Protein AF-A0A9K3HMR2-F1 (afdb_monomer)

Mean predicted aligned error: 15.71 Å

Solvent-accessible surface area (backbone atoms only — not comparable to full-atom values): 9080 Å² total; per-residue (Å²): 140,82,86,81,81,81,81,76,81,82,64,77,78,78,78,59,77,84,71,78,74,78,81,83,78,79,76,88,56,48,79,45,74,39,74,66,21,55,54,49,50,51,51,47,17,54,78,66,73,42,50,79,69,29,44,55,58,51,49,48,64,32,41,48,59,38,65,57,47,60,70,58,38,70,80,50,96,49,52,62,43,28,35,39,34,39,49,65,21,56,39,58,88,92,43,84,31,81,24,39,45,76,32,58,36,94,62,42,58,59,56,49,51,54,53,47,55,65,56,51,68,76,64,64,87,75,78,77,83,92,85,79,82,91,73,88,75,81,78,86,78,88,130

Organism: Helianthus annuus (NCBI:txid4232)

Secondary structure (DSSP, 8-state):
-----------GGGSS--PPPP-------EEEE-HHHHHHHHHHHHHTT-HHHHHHHHHHHHHHHHHHHHHHHTTSS--EEEEEE-HHHH--SSS----PEEEESTTHHHHHHHHHHHHHTTSTT-------------PPPP-

pLDDT: mean 71.11, std 18.07, range [34.94, 91.44]

Sequence (143 aa):
MSTQHNLTRFNPFKKYPFKPFPNTRFTQVKLHFTGKALRLIAQKAMVKNTGARGLRAILETLLTAAMYEIPDVKTGNDRVEAVVIDEESVGSVDKPGCGGKILCGDGALDDYLAKTKCKEQEEAEGQLLEEGEEDVSSKAMSM

Foldseek 3Di:
DDDDDDPDPPDVVVVDDPDPDPDPDDDQAAEEEDPLQVVQLQVLCVVVVNHPNSSVVLLCVQCVVVVVVQVVCVVDPWHFHYWYGDCQSCDHNVDHHPGIDTQTDDCSVVVVVVVVVVVVVVVPVPDDDDDDDPDPPDDDDDD

Radius of gyration: 28.5 Å; Cα contacts (8 Å, |Δi|>4): 128; chains: 1; bounding box: 84×54×89 Å

Nearest PDB structures (foldseek):
  6vfs-assembly1_D  TM=8.859E-01  e=1.487E-04  Neisseria meningitidis
  6vfs-assembly1_A  TM=8.710E-01  e=1.814E-04  Neisseria meningitidis
  6vfx-assembly1_B  TM=8.847E-01  e=2.072E-04  Neisseria meningitidis
 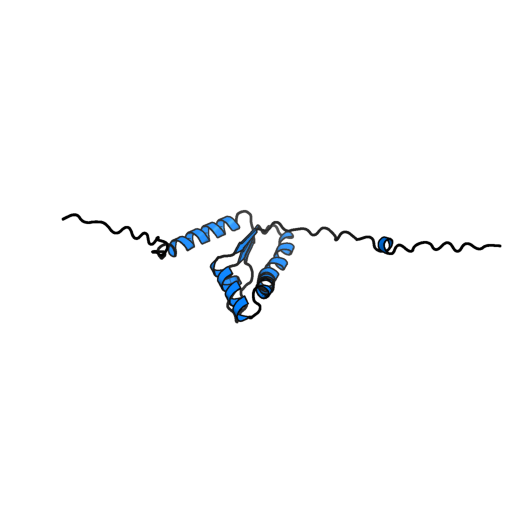 6pp7-assembly1_B  TM=8.386E-01  e=8.183E-05  Escherichia coli
  6vfs-assembly1_C  TM=8.742E-01  e=3.085E-04  Neisseria meningitidis

Structure (mmCIF, N/CA/C/O backbone):
data_AF-A0A9K3HMR2-F1
#
_entry.id   AF-A0A9K3HMR2-F1
#
loop_
_atom_site.group_PDB
_atom_site.id
_atom_site.type_symbol
_atom_site.label_atom_id
_atom_site.label_alt_id
_atom_site.label_comp_id
_atom_site.label_asym_id
_atom_site.label_entity_id
_atom_site.label_seq_id
_atom_site.pdbx_PDB_ins_code
_atom_site.Cartn_x
_atom_site.Cartn_y
_atom_site.Cartn_z
_atom_site.occupancy
_atom_site.B_iso_or_equiv
_atom_site.auth_seq_id
_atom_site.auth_comp_id
_atom_site.auth_asym_id
_atom_site.auth_atom_id
_atom_site.pdbx_PDB_model_num
ATOM 1 N N . MET A 1 1 ? 59.366 -25.064 45.502 1.00 47.34 1 MET A N 1
ATOM 2 C CA . MET A 1 1 ? 58.669 -23.797 45.186 1.00 47.34 1 MET A CA 1
ATOM 3 C C . MET A 1 1 ? 58.123 -23.926 43.774 1.00 47.34 1 MET A C 1
ATOM 5 O O . MET A 1 1 ? 58.897 -23.844 42.835 1.00 47.34 1 MET A O 1
ATOM 9 N N . SER A 1 2 ? 56.844 -24.273 43.621 1.00 39.94 2 SER A N 1
ATOM 10 C CA . SER A 1 2 ? 56.219 -24.467 42.307 1.00 39.94 2 SER A CA 1
ATOM 11 C C . SER A 1 2 ? 54.963 -23.604 42.258 1.00 39.94 2 SER A C 1
ATOM 13 O O . SER A 1 2 ? 53.997 -23.861 42.973 1.00 39.94 2 SER A O 1
ATOM 15 N N . THR A 1 3 ? 55.037 -22.512 41.506 1.00 50.03 3 THR A N 1
ATOM 16 C CA . THR A 1 3 ? 53.969 -21.521 41.378 1.00 50.03 3 THR A CA 1
ATOM 17 C C . THR A 1 3 ? 53.047 -21.975 40.252 1.00 50.03 3 TH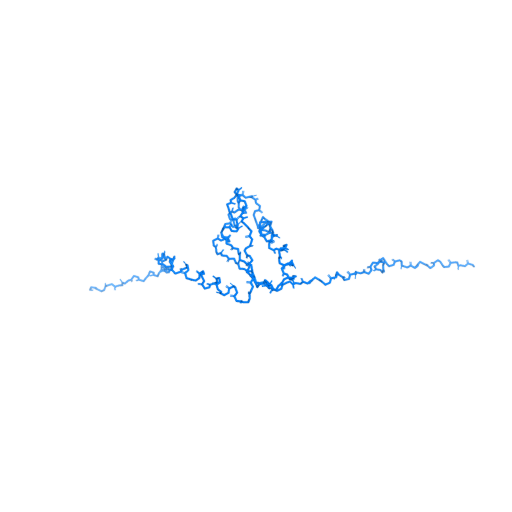R A C 1
ATOM 19 O O . THR A 1 3 ? 53.379 -21.838 39.077 1.00 50.03 3 THR A O 1
ATOM 22 N N . GLN A 1 4 ? 51.900 -22.565 40.591 1.00 50.47 4 GLN A N 1
ATOM 23 C CA . GLN A 1 4 ? 50.866 -22.854 39.599 1.00 50.47 4 GLN A CA 1
ATOM 24 C C . GLN A 1 4 ? 50.149 -21.551 39.226 1.00 50.47 4 GLN A C 1
ATOM 26 O O . GLN A 1 4 ? 49.396 -20.988 40.019 1.00 50.47 4 GLN A O 1
ATOM 31 N N . HIS A 1 5 ? 50.390 -21.064 38.009 1.00 54.12 5 HIS A N 1
ATOM 32 C CA . HIS A 1 5 ? 49.613 -19.983 37.412 1.00 54.12 5 HIS A CA 1
ATOM 33 C C . HIS A 1 5 ? 48.237 -20.518 36.998 1.00 54.12 5 HIS A C 1
ATOM 35 O O . HIS A 1 5 ? 48.099 -21.273 36.038 1.00 54.12 5 HIS A O 1
ATOM 41 N N . ASN A 1 6 ? 47.212 -20.126 37.750 1.00 51.34 6 ASN A N 1
ATOM 42 C CA . ASN A 1 6 ? 45.818 -20.449 37.483 1.00 51.34 6 ASN A CA 1
ATOM 43 C C . ASN A 1 6 ? 45.296 -19.551 36.342 1.00 51.34 6 ASN A C 1
ATOM 45 O O . ASN A 1 6 ? 44.911 -18.403 36.571 1.00 51.34 6 ASN A O 1
ATOM 49 N N . LEU A 1 7 ? 45.328 -20.048 35.098 1.00 56.47 7 LEU A N 1
ATOM 50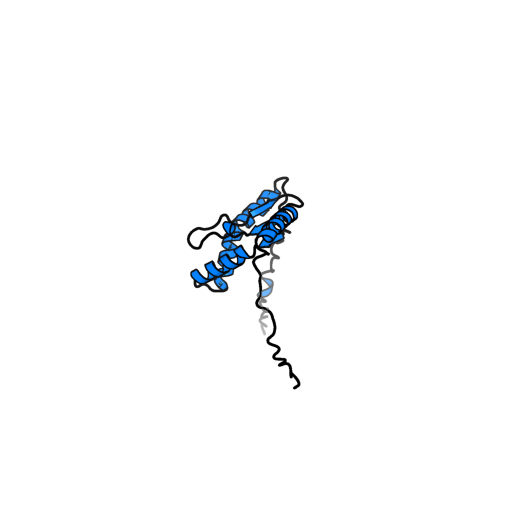 C CA . LEU A 1 7 ? 44.664 -19.396 33.966 1.00 56.47 7 LEU A CA 1
ATOM 51 C C . LEU A 1 7 ? 43.148 -19.559 34.111 1.00 56.47 7 LEU A C 1
ATOM 53 O O . LEU A 1 7 ? 42.550 -20.538 33.663 1.00 56.47 7 LEU A O 1
ATOM 57 N N . THR A 1 8 ? 42.507 -18.567 34.720 1.00 62.56 8 THR A N 1
ATOM 58 C CA . THR A 1 8 ? 41.054 -18.430 34.670 1.00 62.56 8 THR A CA 1
ATOM 59 C C . THR A 1 8 ? 40.636 -18.145 33.225 1.00 62.56 8 THR A C 1
ATOM 61 O O . THR A 1 8 ? 40.966 -17.110 32.647 1.00 62.56 8 THR A O 1
ATOM 64 N N . ARG A 1 9 ? 39.919 -19.096 32.609 1.00 59.91 9 ARG A N 1
ATOM 65 C CA . ARG A 1 9 ? 39.262 -18.926 31.303 1.00 59.91 9 ARG A CA 1
ATOM 66 C C . ARG A 1 9 ? 38.362 -17.688 31.352 1.00 59.91 9 ARG A C 1
ATOM 68 O O . ARG A 1 9 ? 37.279 -17.721 31.934 1.00 59.91 9 ARG A O 1
ATOM 75 N N . PHE A 1 10 ? 38.798 -16.608 30.714 1.00 63.81 10 PHE A N 1
ATOM 76 C CA . PHE A 1 10 ? 37.971 -15.438 30.451 1.00 63.81 10 PHE A CA 1
ATOM 77 C C . PHE A 1 10 ? 36.836 -15.859 29.507 1.00 63.81 10 PHE A C 1
ATOM 79 O O . PHE A 1 10 ? 37.084 -16.176 28.347 1.00 63.81 10 PHE A O 1
ATOM 86 N N . ASN A 1 11 ? 35.602 -15.938 30.014 1.00 59.19 11 ASN A N 1
ATOM 87 C CA . ASN A 1 11 ? 34.427 -16.285 29.215 1.00 59.19 11 ASN A CA 1
ATOM 88 C C . ASN A 1 11 ? 33.746 -14.988 28.726 1.00 59.19 11 ASN A C 1
ATOM 90 O O . ASN A 1 11 ? 33.019 -14.360 29.505 1.00 59.19 11 ASN A O 1
ATOM 94 N N . PRO A 1 12 ? 33.971 -14.547 27.471 1.00 59.03 12 PRO A N 1
ATOM 95 C CA . PRO A 1 12 ? 33.529 -13.235 26.989 1.00 59.03 12 PRO A CA 1
ATOM 96 C C . PRO A 1 12 ? 31.999 -13.103 26.888 1.00 59.03 12 PRO A C 1
ATOM 98 O O . PRO A 1 12 ? 31.483 -11.988 26.853 1.00 59.03 12 PRO A O 1
ATOM 101 N N . PHE A 1 13 ? 31.258 -14.215 26.924 1.00 56.34 13 PHE A N 1
ATOM 102 C CA . PHE A 1 13 ? 29.794 -14.230 26.822 1.00 56.34 13 PHE A CA 1
ATOM 103 C C . PHE A 1 13 ? 29.057 -13.735 28.074 1.00 56.34 13 PHE A C 1
ATOM 105 O O . PHE A 1 13 ? 27.878 -13.410 27.996 1.00 56.34 13 PHE A O 1
ATOM 112 N N . LYS A 1 14 ? 29.729 -13.622 29.229 1.00 58.62 14 LYS A N 1
ATOM 113 C CA . LYS A 1 14 ? 29.116 -13.081 30.458 1.00 58.62 14 LYS A CA 1
ATOM 114 C C . LYS A 1 14 ? 29.135 -11.548 30.534 1.00 58.62 14 LYS A C 1
ATOM 116 O O . LYS A 1 14 ? 28.503 -10.988 31.424 1.00 58.62 14 LYS A O 1
ATOM 121 N N . LYS A 1 15 ? 29.867 -10.870 29.637 1.00 56.72 15 LYS A N 1
ATOM 122 C CA . LYS A 1 15 ? 30.098 -9.415 29.708 1.00 56.72 15 LYS A CA 1
ATOM 123 C C . LYS A 1 15 ? 28.966 -8.578 29.097 1.00 56.72 15 LYS A C 1
ATOM 125 O O . LYS A 1 15 ? 28.853 -7.400 29.420 1.00 56.72 15 LYS A O 1
ATOM 130 N N . TYR A 1 16 ? 28.105 -9.178 28.274 1.00 59.91 16 TYR A N 1
ATOM 131 C CA . TYR A 1 16 ? 26.995 -8.485 27.617 1.00 59.91 16 TYR A CA 1
ATOM 132 C C . TYR A 1 16 ? 25.698 -9.283 27.792 1.00 59.91 16 TYR A C 1
ATOM 134 O O . TYR A 1 16 ? 25.387 -10.123 26.948 1.00 59.91 16 TYR A O 1
ATOM 142 N N . PRO A 1 17 ? 24.935 -9.073 28.881 1.00 62.22 17 PRO A N 1
ATOM 143 C CA . PRO A 1 17 ? 23.591 -9.625 28.963 1.00 62.22 17 PRO A CA 1
ATOM 144 C C . PRO A 1 17 ? 22.780 -9.084 27.780 1.00 62.22 17 PRO A C 1
ATOM 146 O O . PRO A 1 17 ? 22.715 -7.870 27.576 1.00 62.22 17 PRO A O 1
ATOM 149 N N . PHE A 1 18 ? 22.195 -9.985 26.988 1.00 64.12 18 PHE A N 1
ATOM 150 C CA . PHE A 1 18 ? 21.256 -9.638 25.926 1.00 64.12 18 PHE A CA 1
ATOM 151 C C . PHE A 1 18 ? 20.088 -8.898 26.586 1.00 64.12 18 PHE A C 1
ATOM 153 O O . PHE A 1 18 ? 19.255 -9.513 27.250 1.00 64.12 18 PHE A O 1
ATOM 160 N N . LYS A 1 19 ? 20.080 -7.563 26.511 1.00 60.69 19 LYS A N 1
ATOM 161 C CA . LYS A 1 19 ? 18.966 -6.772 27.032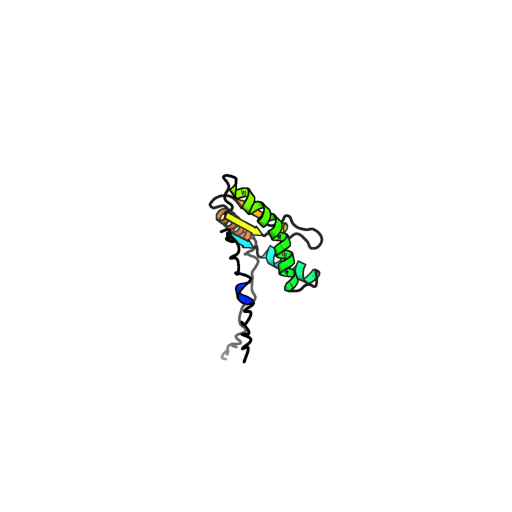 1.00 60.69 19 LYS A CA 1
ATOM 162 C C . LYS A 1 19 ? 17.760 -7.089 26.146 1.00 60.69 19 LYS A C 1
ATOM 164 O O . LYS A 1 19 ? 17.853 -6.835 24.944 1.00 60.69 19 LYS A O 1
ATOM 169 N N . PRO A 1 20 ? 16.660 -7.642 26.685 1.00 62.34 20 PRO A N 1
ATOM 170 C CA . PRO A 1 20 ? 15.444 -7.786 25.903 1.00 62.34 20 PRO A CA 1
ATOM 171 C C . PRO A 1 20 ? 15.034 -6.392 25.421 1.00 62.34 20 PRO A C 1
ATOM 173 O O . PRO A 1 20 ? 14.980 -5.447 26.213 1.00 62.34 20 PRO A O 1
ATOM 176 N N . PHE A 1 21 ? 14.827 -6.245 24.112 1.00 53.59 21 PHE A N 1
ATOM 177 C CA . PHE A 1 21 ? 14.333 -4.996 23.544 1.00 53.59 21 PHE A CA 1
ATOM 178 C C . PHE A 1 21 ? 13.004 -4.638 24.229 1.00 53.59 21 PHE A C 1
ATOM 180 O O . PHE A 1 21 ? 12.161 -5.526 24.393 1.00 53.59 21 PHE A O 1
ATOM 187 N N . PRO A 1 22 ? 12.807 -3.380 24.667 1.00 54.38 22 PRO A N 1
ATOM 188 C CA . PRO A 1 22 ? 11.565 -2.977 25.311 1.00 54.38 22 PRO A CA 1
ATOM 189 C C . PRO A 1 22 ? 10.387 -3.255 24.370 1.00 54.38 22 PRO A C 1
ATOM 191 O O . PRO A 1 22 ? 10.435 -2.893 23.196 1.00 54.38 22 PRO A O 1
ATOM 194 N N . ASN A 1 23 ? 9.374 -3.940 24.912 1.00 45.25 23 ASN A N 1
ATOM 195 C CA . ASN A 1 23 ? 8.129 -4.393 24.286 1.00 45.25 23 ASN A CA 1
ATOM 196 C C . ASN A 1 23 ? 7.783 -3.677 22.972 1.00 45.25 23 ASN A C 1
ATOM 198 O O . ASN A 1 23 ? 7.211 -2.584 22.976 1.00 45.25 23 ASN A O 1
ATOM 202 N N . THR A 1 24 ? 8.079 -4.325 21.845 1.00 52.38 24 THR A N 1
ATOM 203 C CA . THR A 1 24 ? 7.604 -3.901 20.528 1.00 52.38 24 THR A CA 1
ATOM 204 C C . THR A 1 24 ? 6.086 -4.077 20.520 1.00 52.38 24 THR A C 1
ATOM 206 O O . THR A 1 24 ? 5.570 -5.186 20.395 1.00 52.38 24 THR A O 1
ATOM 209 N N . ARG A 1 25 ? 5.342 -2.994 20.768 1.00 57.88 25 ARG A N 1
ATOM 210 C CA . ARG A 1 25 ? 3.877 -3.026 20.760 1.00 57.88 25 ARG A CA 1
ATOM 211 C C . ARG A 1 25 ? 3.395 -3.093 19.316 1.00 57.88 25 ARG A C 1
ATOM 213 O O . ARG A 1 25 ? 3.401 -2.084 18.620 1.00 57.88 25 ARG A O 1
ATOM 220 N N . PHE A 1 26 ? 2.979 -4.278 18.882 1.00 65.94 26 PHE A N 1
ATOM 221 C CA . PHE A 1 26 ? 2.307 -4.456 17.599 1.00 65.94 26 PHE A CA 1
ATOM 222 C C . PHE A 1 26 ? 0.939 -3.772 17.629 1.00 65.94 26 PHE A C 1
ATOM 224 O O . PHE A 1 26 ? 0.175 -3.912 18.586 1.00 65.94 26 PHE A O 1
ATOM 231 N N . THR A 1 27 ? 0.634 -2.998 16.594 1.00 69.00 27 THR A N 1
ATOM 232 C CA . THR A 1 27 ? -0.674 -2.366 16.431 1.00 69.00 27 THR A CA 1
ATOM 233 C C . THR A 1 27 ? -1.600 -3.321 15.687 1.00 69.00 27 THR A C 1
ATOM 235 O O . THR A 1 27 ? -1.261 -3.780 14.600 1.00 69.00 27 THR A O 1
ATOM 238 N N . GLN A 1 28 ? -2.764 -3.634 16.258 1.00 73.62 28 GLN A N 1
ATOM 239 C CA . GLN A 1 28 ? -3.801 -4.400 15.564 1.00 73.62 28 GLN A CA 1
ATOM 240 C C . GLN A 1 28 ? -4.568 -3.457 14.632 1.00 73.62 28 GLN A C 1
ATOM 242 O O . GLN A 1 28 ? -5.552 -2.856 15.041 1.00 73.62 28 GLN A O 1
ATOM 247 N N . VAL A 1 29 ? -4.067 -3.287 13.410 1.00 83.88 29 VAL A N 1
ATOM 248 C CA . VAL A 1 29 ? -4.706 -2.500 12.344 1.00 83.88 29 VAL A CA 1
ATOM 249 C C . VAL A 1 29 ? -4.804 -3.389 11.109 1.00 83.88 29 VAL A C 1
ATOM 251 O O . VAL A 1 29 ? -3.847 -4.094 10.780 1.00 83.88 29 VAL A O 1
ATOM 254 N N . LYS A 1 30 ? -5.959 -3.395 10.439 1.00 87.38 30 LYS A N 1
ATOM 255 C CA . LYS A 1 30 ? -6.168 -4.159 9.201 1.00 87.38 30 LYS A CA 1
ATOM 256 C C . LYS A 1 30 ? -5.551 -3.396 8.021 1.00 87.38 30 LYS A C 1
ATOM 258 O O . LYS A 1 30 ? -5.671 -2.181 7.952 1.00 87.38 30 LYS A O 1
ATOM 263 N N . LEU A 1 31 ? -4.902 -4.076 7.080 1.00 88.12 31 LEU A N 1
ATOM 264 C CA . LEU A 1 31 ? -4.339 -3.446 5.879 1.00 88.12 31 LEU A CA 1
ATOM 265 C C . LEU A 1 31 ? -4.983 -4.059 4.637 1.00 88.12 31 LEU A C 1
ATOM 267 O O . LEU A 1 31 ? -4.928 -5.274 4.458 1.00 88.12 31 LEU A O 1
ATOM 271 N N . HIS A 1 32 ? -5.582 -3.224 3.793 1.00 90.19 32 HIS A N 1
ATOM 272 C CA . HIS A 1 32 ? -6.264 -3.638 2.572 1.00 90.19 32 HIS A CA 1
ATOM 273 C C . HIS A 1 32 ? -5.618 -2.996 1.342 1.00 90.19 32 HIS A C 1
ATOM 275 O O . HIS A 1 32 ? -5.304 -1.805 1.341 1.00 90.19 32 HIS A O 1
ATOM 281 N N . PHE A 1 33 ? -5.445 -3.781 0.281 1.00 90.12 33 PHE A N 1
ATOM 282 C CA . PHE A 1 33 ? -4.918 -3.312 -0.997 1.00 90.12 33 PHE A CA 1
ATOM 283 C C . PHE A 1 33 ? -5.938 -3.562 -2.096 1.00 90.12 33 PHE A C 1
ATOM 285 O O . PHE A 1 33 ? -6.401 -4.687 -2.276 1.00 90.12 33 PHE A O 1
ATOM 292 N N . THR A 1 34 ? -6.225 -2.531 -2.877 1.00 90.69 34 THR A N 1
ATOM 293 C CA . THR A 1 34 ? -7.048 -2.664 -4.078 1.00 90.69 34 THR A CA 1
ATOM 294 C C . THR A 1 34 ? -6.225 -3.312 -5.201 1.00 90.69 34 THR A C 1
ATOM 296 O O . THR A 1 34 ? -5.037 -3.017 -5.363 1.00 90.69 34 THR A O 1
ATOM 299 N N . GLY A 1 35 ? -6.829 -4.180 -6.023 1.00 89.06 35 GLY A N 1
ATOM 300 C CA . GLY A 1 35 ? -6.115 -4.885 -7.103 1.00 89.06 35 GLY A CA 1
ATOM 301 C C . GLY A 1 35 ? -5.418 -3.945 -8.101 1.00 89.06 35 GLY A C 1
ATOM 302 O O . GLY A 1 35 ? -4.283 -4.197 -8.518 1.00 89.06 35 GLY A O 1
ATOM 303 N N . LYS A 1 36 ? -6.050 -2.803 -8.411 1.00 89.81 36 LYS A N 1
ATOM 304 C CA . LYS A 1 36 ? -5.468 -1.725 -9.235 1.00 89.81 36 LYS A CA 1
ATOM 305 C C . LYS A 1 36 ? -4.194 -1.144 -8.595 1.00 89.81 36 LYS A C 1
ATOM 307 O O . LYS A 1 36 ? -3.184 -0.972 -9.276 1.00 89.81 36 LYS A O 1
ATOM 312 N N . ALA A 1 37 ? -4.181 -0.958 -7.272 1.00 91.44 37 ALA A N 1
ATOM 313 C CA . ALA A 1 37 ? -3.013 -0.469 -6.538 1.00 91.44 37 ALA A CA 1
ATOM 314 C C . ALA A 1 37 ? -1.828 -1.446 -6.606 1.00 91.44 37 ALA A C 1
ATOM 316 O O . ALA A 1 37 ? -0.693 -1.028 -6.836 1.00 91.44 37 ALA A O 1
ATOM 317 N N . LEU A 1 38 ? -2.080 -2.754 -6.470 1.00 90.88 38 LEU A N 1
ATOM 318 C CA . LEU A 1 38 ? -1.034 -3.782 -6.572 1.00 90.88 38 LEU A CA 1
ATOM 319 C C . LEU A 1 38 ? -0.364 -3.785 -7.951 1.00 90.88 38 LEU A C 1
ATOM 321 O O . LEU A 1 38 ? 0.865 -3.840 -8.040 1.00 90.88 38 LEU A O 1
ATOM 325 N N . ARG A 1 39 ? -1.159 -3.669 -9.024 1.00 90.69 39 ARG A N 1
ATOM 326 C CA . ARG A 1 39 ? -0.639 -3.560 -10.396 1.00 90.69 39 ARG A CA 1
ATOM 327 C C . ARG A 1 39 ? 0.262 -2.338 -10.567 1.00 90.69 39 ARG A C 1
ATOM 329 O O . ARG A 1 39 ? 1.358 -2.465 -11.111 1.00 90.69 39 ARG A O 1
ATOM 336 N N . LEU A 1 40 ? -0.149 -1.181 -10.050 1.00 90.62 40 LEU A N 1
ATOM 337 C CA . LEU A 1 40 ? 0.650 0.046 -10.125 1.00 90.62 40 LEU A CA 1
ATOM 338 C C . LEU A 1 40 ? 1.949 -0.042 -9.324 1.00 90.62 40 LEU A C 1
ATOM 340 O O . LEU A 1 40 ? 2.995 0.400 -9.798 1.00 90.62 40 LEU A O 1
ATOM 344 N N . ILE A 1 41 ? 1.917 -0.653 -8.136 1.00 90.31 41 ILE A N 1
ATOM 345 C CA . ILE A 1 41 ? 3.124 -0.890 -7.332 1.00 90.31 41 ILE A CA 1
ATOM 346 C C . ILE A 1 41 ? 4.118 -1.760 -8.113 1.00 90.31 41 ILE A C 1
ATOM 348 O O . ILE A 1 41 ? 5.306 -1.432 -8.171 1.00 90.31 41 ILE A O 1
ATOM 352 N N . ALA A 1 42 ? 3.638 -2.830 -8.754 1.00 90.19 42 ALA A N 1
ATOM 353 C CA . ALA A 1 42 ? 4.469 -3.697 -9.584 1.00 90.19 42 ALA A CA 1
ATOM 354 C C . ALA A 1 42 ? 5.072 -2.936 -10.776 1.00 90.19 42 ALA A C 1
ATOM 356 O O . ALA A 1 42 ? 6.285 -2.980 -10.983 1.00 90.19 42 ALA A O 1
ATOM 357 N N . GLN A 1 43 ? 4.262 -2.163 -11.503 1.00 89.44 43 GLN A N 1
ATOM 358 C CA . GLN A 1 43 ? 4.732 -1.349 -12.626 1.00 89.44 43 GLN A CA 1
ATOM 359 C C . GLN A 1 43 ? 5.789 -0.326 -12.185 1.00 89.44 43 GLN A C 1
ATOM 361 O O . GLN A 1 43 ? 6.832 -0.183 -12.823 1.00 89.44 43 GLN A O 1
ATOM 366 N N . LYS A 1 44 ? 5.578 0.343 -11.049 1.00 88.56 44 LYS A N 1
ATOM 367 C CA . LYS A 1 44 ? 6.522 1.319 -10.487 1.00 88.56 44 LYS A CA 1
ATOM 368 C C . LYS A 1 44 ? 7.847 0.664 -10.084 1.00 88.56 44 LYS A C 1
ATOM 370 O O . LYS A 1 44 ? 8.908 1.255 -10.290 1.00 88.56 44 LYS A O 1
ATOM 375 N N . ALA A 1 45 ? 7.811 -0.564 -9.566 1.00 90.25 45 ALA A N 1
ATOM 376 C CA . ALA A 1 45 ? 9.014 -1.344 -9.267 1.00 90.25 45 ALA A CA 1
ATOM 377 C C . ALA A 1 45 ? 9.780 -1.751 -10.535 1.00 90.25 45 ALA A C 1
ATOM 379 O O . ALA A 1 45 ? 11.014 -1.692 -10.550 1.00 90.25 45 ALA A O 1
ATOM 380 N N . MET A 1 46 ? 9.054 -2.118 -11.599 1.00 88.06 46 MET A N 1
ATOM 381 C CA . MET A 1 46 ? 9.635 -2.441 -12.905 1.00 88.06 46 MET A CA 1
ATOM 382 C C . MET A 1 46 ? 10.339 -1.229 -13.515 1.00 88.06 46 MET A C 1
ATOM 384 O O . MET A 1 46 ? 11.507 -1.333 -13.872 1.00 88.06 46 MET A O 1
ATOM 388 N N . VAL A 1 47 ? 9.682 -0.064 -13.555 1.00 88.31 47 VAL A N 1
ATOM 389 C CA . VAL A 1 47 ? 10.276 1.168 -14.111 1.00 88.31 47 VAL A CA 1
ATOM 390 C C . VAL A 1 47 ? 11.523 1.596 -13.335 1.00 88.31 47 VAL A C 1
ATOM 392 O O . VAL A 1 47 ? 12.50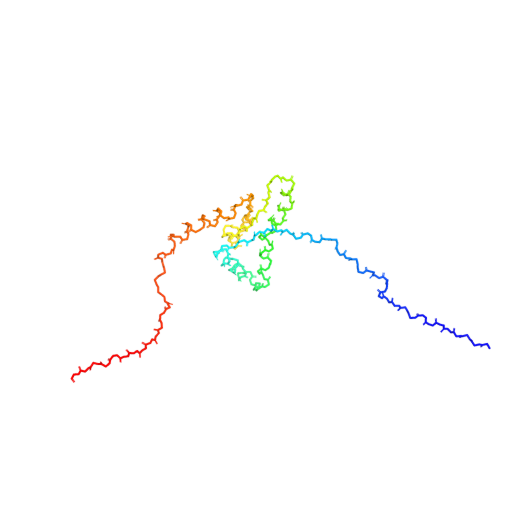3 2.049 -13.922 1.00 88.31 47 VAL A O 1
ATOM 395 N N . LYS A 1 48 ? 11.535 1.396 -12.011 1.00 85.75 48 LYS A N 1
ATOM 396 C CA . LYS A 1 48 ? 12.711 1.673 -11.176 1.00 85.75 48 LYS A CA 1
ATOM 397 C C . LYS A 1 48 ? 13.846 0.651 -11.333 1.00 85.75 48 LYS A C 1
ATOM 399 O O . LYS A 1 48 ? 14.863 0.817 -10.670 1.00 85.75 48 LYS A O 1
ATOM 404 N N . ASN A 1 49 ? 13.701 -0.394 -12.156 1.00 84.81 49 ASN A N 1
ATOM 405 C CA . ASN A 1 49 ? 14.704 -1.448 -12.384 1.00 84.81 49 ASN A CA 1
ATOM 406 C C . ASN A 1 49 ? 15.229 -2.108 -11.094 1.00 84.81 49 ASN A C 1
ATOM 408 O O . ASN A 1 49 ? 16.365 -2.568 -11.018 1.00 84.81 49 ASN A O 1
ATOM 412 N N . THR A 1 50 ? 14.401 -2.149 -10.051 1.00 82.62 50 THR A N 1
ATOM 413 C CA . THR A 1 50 ? 14.784 -2.657 -8.720 1.00 82.62 50 THR A CA 1
ATOM 414 C C . THR A 1 50 ? 14.236 -4.059 -8.446 1.00 82.62 50 THR A C 1
ATOM 416 O O . THR A 1 50 ? 14.591 -4.681 -7.439 1.00 82.62 50 THR A O 1
ATOM 419 N N . GLY A 1 51 ? 13.389 -4.578 -9.346 1.00 83.12 51 GLY A N 1
ATOM 420 C CA . GLY A 1 51 ? 12.771 -5.898 -9.239 1.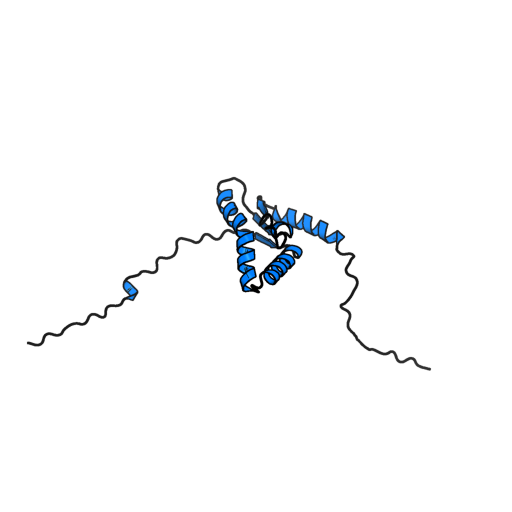00 83.12 51 GLY A CA 1
ATOM 421 C C . GLY A 1 51 ? 12.046 -6.090 -7.903 1.00 83.12 51 GLY A C 1
ATOM 422 O O . GLY A 1 51 ? 11.503 -5.148 -7.325 1.00 83.12 51 GLY A O 1
ATOM 423 N N . ALA A 1 52 ? 12.090 -7.309 -7.361 1.00 86.06 52 ALA A N 1
ATOM 424 C CA . ALA A 1 52 ? 11.437 -7.642 -6.091 1.00 86.06 52 ALA A CA 1
ATOM 425 C C . ALA A 1 52 ? 11.981 -6.851 -4.882 1.00 86.06 52 ALA A C 1
ATOM 427 O O . ALA A 1 52 ? 11.248 -6.601 -3.927 1.00 86.06 52 ALA A O 1
ATOM 428 N N . ARG A 1 53 ? 13.247 -6.407 -4.918 1.00 85.88 53 ARG A N 1
ATOM 429 C CA . ARG A 1 53 ? 13.832 -5.590 -3.838 1.00 85.88 53 ARG A CA 1
ATOM 430 C C . ARG A 1 53 ? 13.200 -4.199 -3.773 1.00 85.88 53 ARG A C 1
ATOM 432 O O . ARG A 1 53 ? 13.047 -3.649 -2.685 1.00 85.88 53 ARG A O 1
ATOM 439 N N . GLY A 1 54 ? 12.794 -3.664 -4.923 1.00 87.94 54 GLY A N 1
ATOM 440 C CA . GLY A 1 54 ? 12.139 -2.363 -5.038 1.00 87.94 54 GLY A CA 1
ATOM 441 C C . GLY A 1 54 ? 10.753 -2.297 -4.415 1.00 87.94 54 GLY A C 1
ATOM 442 O O . GLY A 1 54 ? 10.363 -1.243 -3.916 1.00 87.94 54 GLY A O 1
ATOM 443 N N . LEU A 1 55 ? 10.027 -3.420 -4.394 1.00 90.25 55 LEU A N 1
ATOM 444 C CA . LEU A 1 55 ? 8.665 -3.477 -3.856 1.00 90.25 55 LEU A CA 1
ATOM 445 C C . LEU A 1 55 ? 8.622 -3.058 -2.389 1.00 90.25 55 LEU A C 1
ATOM 447 O O . LEU A 1 55 ? 7.759 -2.275 -2.004 1.00 90.25 55 LEU A O 1
ATOM 451 N N . ARG A 1 56 ? 9.593 -3.514 -1.586 1.00 89.31 56 ARG A N 1
ATOM 452 C CA . ARG A 1 56 ? 9.681 -3.129 -0.175 1.00 89.31 56 ARG A CA 1
ATOM 453 C C . ARG A 1 56 ? 9.873 -1.623 -0.016 1.00 89.31 56 ARG A C 1
ATOM 455 O O . ARG A 1 56 ? 9.173 -1.025 0.787 1.00 89.31 56 ARG A O 1
ATOM 462 N N . ALA A 1 57 ? 10.767 -1.018 -0.796 1.00 89.00 57 ALA A N 1
ATOM 463 C CA . ALA A 1 57 ? 11.025 0.420 -0.726 1.00 89.00 57 ALA A CA 1
ATOM 464 C C . ALA A 1 57 ? 9.792 1.248 -1.130 1.00 89.00 57 ALA A C 1
ATOM 466 O O . ALA A 1 57 ? 9.499 2.280 -0.526 1.00 89.00 57 ALA A O 1
ATOM 467 N N . ILE A 1 58 ? 9.043 0.785 -2.137 1.00 89.19 58 ILE A N 1
ATOM 468 C CA . ILE A 1 58 ? 7.792 1.427 -2.554 1.00 89.19 58 ILE A CA 1
ATOM 469 C C . ILE A 1 58 ? 6.745 1.309 -1.444 1.00 89.19 58 ILE A C 1
ATOM 471 O O . ILE A 1 58 ? 6.176 2.322 -1.050 1.00 89.19 58 ILE A O 1
ATOM 475 N N . LEU A 1 59 ? 6.532 0.109 -0.901 1.00 89.38 59 LEU A N 1
ATOM 476 C CA . LEU A 1 59 ? 5.584 -0.113 0.193 1.00 89.38 59 LEU A CA 1
ATOM 477 C C . LEU A 1 59 ? 5.939 0.695 1.439 1.00 89.38 59 LEU A C 1
ATOM 479 O O . LEU A 1 59 ? 5.058 1.294 2.042 1.00 89.38 59 LEU A O 1
ATOM 483 N N . GLU A 1 60 ? 7.218 0.750 1.798 1.00 89.88 60 GLU A N 1
ATOM 484 C CA . GLU A 1 60 ? 7.702 1.544 2.923 1.00 89.88 60 GLU A CA 1
ATOM 485 C C . GLU A 1 60 ? 7.363 3.020 2.719 1.00 89.88 60 GLU A C 1
ATOM 487 O O . GLU A 1 60 ? 6.765 3.629 3.597 1.00 89.88 60 GLU A O 1
ATOM 492 N N . THR A 1 61 ? 7.615 3.569 1.529 1.00 87.94 61 THR A N 1
ATOM 493 C CA . THR A 1 61 ? 7.273 4.965 1.208 1.00 87.94 61 THR A CA 1
ATOM 494 C C . THR A 1 61 ? 5.768 5.232 1.339 1.00 87.94 61 THR A C 1
ATOM 496 O O . THR A 1 61 ? 5.371 6.250 1.897 1.00 87.94 61 THR A O 1
ATOM 499 N N . LEU A 1 62 ? 4.924 4.313 0.857 1.00 89.00 62 LEU A N 1
ATOM 500 C CA . LEU A 1 62 ? 3.462 4.453 0.897 1.00 89.00 62 LEU A CA 1
ATOM 501 C C . LEU A 1 62 ? 2.889 4.336 2.313 1.00 89.00 62 LEU A C 1
ATOM 503 O O . LEU A 1 62 ? 1.933 5.032 2.656 1.00 89.00 62 LEU A O 1
ATOM 507 N N . LEU A 1 63 ? 3.468 3.449 3.122 1.00 88.62 63 LEU A N 1
ATOM 508 C CA . LEU A 1 63 ? 3.009 3.168 4.478 1.00 88.62 63 LEU A CA 1
ATOM 509 C C . LEU A 1 63 ? 3.635 4.094 5.517 1.00 88.62 63 LEU A C 1
ATOM 511 O O . LEU A 1 63 ? 3.087 4.199 6.605 1.00 88.62 63 LEU A O 1
ATOM 515 N N . THR A 1 64 ? 4.732 4.790 5.205 1.00 88.31 64 THR A N 1
ATOM 516 C CA . THR A 1 64 ? 5.430 5.670 6.160 1.00 88.31 64 THR A CA 1
ATOM 517 C C . THR A 1 64 ? 4.499 6.740 6.726 1.00 88.31 64 THR A C 1
ATOM 519 O O . THR A 1 64 ? 4.477 6.935 7.938 1.00 88.31 64 THR A O 1
ATOM 522 N N . ALA A 1 65 ? 3.694 7.384 5.875 1.00 84.12 65 ALA A N 1
ATOM 523 C CA . ALA A 1 65 ? 2.717 8.379 6.317 1.00 84.12 65 ALA A CA 1
ATOM 524 C C . ALA A 1 65 ? 1.706 7.766 7.303 1.00 84.12 65 ALA A C 1
ATOM 526 O O . ALA A 1 65 ? 1.551 8.251 8.422 1.00 84.12 65 ALA A O 1
ATOM 527 N N . ALA A 1 66 ? 1.125 6.616 6.944 1.00 85.06 66 ALA A N 1
ATOM 528 C CA . ALA A 1 66 ? 0.178 5.915 7.805 1.00 85.06 66 ALA A CA 1
ATOM 529 C C . ALA A 1 66 ? 0.815 5.439 9.123 1.00 85.06 66 ALA A C 1
ATOM 531 O O . ALA A 1 66 ? 0.209 5.543 10.184 1.00 85.06 66 ALA A O 1
ATOM 532 N N . MET A 1 67 ? 2.056 4.953 9.086 1.00 84.44 67 MET A N 1
ATOM 533 C CA . MET A 1 67 ? 2.788 4.507 10.274 1.00 84.44 67 MET A CA 1
ATOM 534 C C . MET A 1 67 ? 3.093 5.643 11.251 1.00 84.44 67 MET A C 1
ATOM 536 O O . MET A 1 67 ? 3.236 5.365 12.441 1.00 84.44 67 MET A O 1
ATOM 540 N N . TYR A 1 68 ? 3.210 6.882 10.767 1.00 83.31 68 TYR A N 1
ATOM 541 C CA . TYR A 1 68 ? 3.389 8.056 11.618 1.00 83.31 68 TYR A CA 1
ATOM 542 C C . TYR A 1 68 ? 2.067 8.502 12.246 1.00 83.31 68 TYR A C 1
ATOM 544 O O . TYR A 1 68 ? 2.013 8.762 13.441 1.00 83.31 68 TYR A O 1
ATOM 552 N N . GLU A 1 69 ? 0.983 8.506 11.472 1.00 78.69 69 GLU A N 1
ATOM 553 C CA . GLU A 1 69 ? -0.321 8.960 11.958 1.00 78.69 69 GLU A CA 1
ATOM 554 C C . GLU A 1 69 ? -0.952 7.980 12.963 1.00 78.69 69 GLU A C 1
ATOM 556 O O . GLU A 1 69 ? -1.421 8.404 14.015 1.00 78.69 69 GLU A O 1
ATOM 561 N N . ILE A 1 70 ? -0.906 6.662 12.716 1.00 79.50 70 ILE A N 1
ATOM 562 C CA . ILE A 1 70 ? -1.521 5.624 13.576 1.00 79.50 70 ILE A CA 1
ATOM 563 C C . ILE A 1 70 ? -1.181 5.730 15.082 1.00 79.50 70 ILE A C 1
ATOM 565 O O . ILE A 1 70 ? -2.090 5.572 15.906 1.00 79.50 70 ILE A O 1
ATOM 569 N N . PRO A 1 71 ? 0.086 5.894 15.510 1.00 72.31 71 PRO A N 1
ATOM 570 C CA . PRO A 1 71 ? 0.409 6.040 16.927 1.00 72.31 71 PRO A CA 1
ATOM 571 C C . PRO A 1 71 ? -0.105 7.353 17.532 1.00 72.31 71 PRO A C 1
ATOM 573 O O . PRO A 1 71 ? -0.467 7.342 18.709 1.00 72.31 71 PRO A O 1
ATOM 576 N N . ASP A 1 72 ? -0.194 8.432 16.752 1.00 65.38 72 ASP A N 1
ATOM 577 C CA . ASP A 1 72 ? -0.631 9.749 17.225 1.00 65.38 72 ASP A CA 1
ATOM 578 C C . ASP A 1 72 ? -2.148 9.794 17.463 1.00 65.38 72 ASP A C 1
ATOM 580 O O . ASP A 1 72 ? -2.601 10.324 18.484 1.00 65.38 72 ASP A O 1
ATOM 584 N N . VAL A 1 73 ? -2.943 9.137 16.603 1.00 61.81 73 VAL A N 1
ATOM 585 C CA . VAL A 1 73 ? -4.416 9.079 16.748 1.00 61.81 73 VAL A CA 1
ATOM 586 C C . VAL A 1 73 ? -4.871 8.366 18.022 1.00 61.81 73 VAL A C 1
ATOM 588 O O . VAL A 1 73 ? -5.963 8.630 18.514 1.00 61.81 73 VAL A O 1
ATOM 591 N N . LYS A 1 74 ? -4.020 7.537 18.644 1.00 55.56 74 LYS A N 1
ATOM 592 C CA . LYS A 1 74 ? -4.319 6.895 19.940 1.00 55.56 74 LYS A CA 1
ATOM 593 C C . LYS A 1 74 ? -4.449 7.878 21.108 1.00 55.56 74 LYS A C 1
ATOM 595 O O . LYS A 1 74 ? -4.871 7.466 22.187 1.00 55.56 74 LYS A O 1
ATOM 600 N N . THR A 1 75 ? -4.068 9.139 20.912 1.00 52.66 75 THR A N 1
ATOM 601 C CA . THR A 1 75 ? -4.254 10.214 21.897 1.00 52.66 75 THR A CA 1
ATOM 602 C C . THR A 1 75 ? -5.656 10.845 21.802 1.00 52.66 75 THR A C 1
ATOM 604 O O . THR A 1 75 ? -6.074 11.538 22.726 1.00 52.66 75 THR A O 1
ATOM 607 N N . GLY A 1 76 ? -6.410 10.573 20.728 1.00 55.06 76 GLY A N 1
ATOM 608 C CA . GLY A 1 76 ? -7.802 10.992 20.531 1.00 55.06 76 GLY A CA 1
ATOM 609 C C . GLY A 1 76 ? -8.807 9.833 20.618 1.00 55.06 76 GLY A C 1
ATOM 610 O O . GLY A 1 76 ? -8.435 8.665 20.706 1.00 55.06 76 GLY A O 1
ATOM 611 N N . ASN A 1 77 ? -10.103 10.160 20.591 1.00 55.31 77 ASN A N 1
ATOM 612 C CA . ASN A 1 77 ? -11.206 9.187 20.681 1.00 55.31 77 ASN A CA 1
ATOM 613 C C . ASN A 1 77 ? -11.362 8.297 19.430 1.00 55.31 77 ASN A C 1
ATOM 615 O O . ASN A 1 77 ? -12.161 7.363 19.447 1.00 55.31 77 ASN A O 1
ATOM 619 N N . ASP A 1 78 ? -10.592 8.552 18.373 1.00 67.38 78 ASP A N 1
ATOM 620 C CA . ASP A 1 78 ? -10.703 7.862 17.093 1.00 67.38 78 ASP A CA 1
ATOM 621 C C . ASP A 1 78 ? -9.682 6.726 17.003 1.00 67.38 78 ASP A C 1
ATOM 623 O O . ASP A 1 78 ? -8.488 6.919 16.762 1.00 67.38 78 ASP A O 1
ATOM 627 N N . ARG A 1 79 ? -10.158 5.497 17.213 1.00 75.38 79 ARG A N 1
ATOM 628 C CA . ARG A 1 79 ? -9.345 4.295 17.011 1.00 75.38 79 ARG A CA 1
ATOM 629 C C . ARG A 1 79 ? -9.204 4.023 15.516 1.00 75.38 79 ARG A C 1
ATOM 631 O O . ARG A 1 79 ? -10.199 3.957 14.799 1.00 75.38 79 ARG A O 1
ATOM 638 N N . VAL A 1 80 ? -7.970 3.820 15.062 1.00 82.88 80 VAL A N 1
ATOM 639 C CA . VAL A 1 80 ? -7.702 3.346 13.700 1.00 82.88 80 VAL A CA 1
ATOM 640 C C . VAL A 1 80 ? -8.080 1.873 13.597 1.00 82.88 80 VAL A C 1
ATOM 642 O O . VAL A 1 80 ? -7.502 1.045 14.303 1.00 82.88 80 VAL A O 1
ATOM 645 N N . GLU A 1 81 ? -9.005 1.543 12.698 1.00 83.19 81 GLU A N 1
ATOM 646 C CA . GLU A 1 81 ? -9.386 0.156 12.422 1.00 83.19 81 GLU A CA 1
ATOM 647 C C . GLU A 1 81 ? -8.575 -0.424 11.257 1.00 83.19 81 GLU A C 1
ATOM 649 O O . GLU A 1 81 ? -8.078 -1.556 11.332 1.00 83.19 81 GLU A O 1
ATOM 654 N N . ALA A 1 82 ? -8.430 0.345 10.174 1.00 86.50 82 ALA A N 1
ATOM 655 C CA . ALA A 1 82 ? -7.829 -0.151 8.946 1.00 86.50 82 ALA A CA 1
ATOM 656 C C . ALA A 1 82 ? -7.069 0.916 8.152 1.00 86.50 82 ALA A C 1
ATOM 658 O O . ALA A 1 82 ? -7.302 2.111 8.291 1.00 86.50 82 ALA A O 1
ATOM 659 N N . VAL A 1 83 ? -6.173 0.465 7.280 1.00 89.44 83 VAL A N 1
ATOM 660 C CA . VAL A 1 83 ? -5.501 1.273 6.262 1.00 89.44 83 VAL A CA 1
ATOM 661 C C . VAL A 1 83 ? -5.822 0.675 4.902 1.00 89.44 83 VAL A C 1
ATOM 663 O O . VAL A 1 83 ? -5.704 -0.537 4.715 1.00 89.44 83 VAL A O 1
ATOM 666 N N . VAL A 1 84 ? -6.204 1.514 3.947 1.00 91.00 84 VAL A N 1
ATOM 667 C CA . VAL A 1 84 ? -6.509 1.107 2.577 1.00 91.00 84 VAL A CA 1
ATOM 668 C C . VAL A 1 84 ? -5.550 1.771 1.599 1.00 91.00 84 VAL A C 1
ATOM 670 O O . VAL A 1 84 ? -5.309 2.978 1.660 1.00 91.00 84 VAL A O 1
ATOM 673 N N . ILE A 1 85 ? -5.004 0.973 0.682 1.00 91.38 85 ILE A N 1
ATOM 674 C CA . ILE A 1 85 ? -4.136 1.437 -0.397 1.00 91.38 85 ILE A CA 1
ATOM 675 C C . ILE A 1 85 ? -4.865 1.311 -1.735 1.00 91.38 85 ILE A C 1
ATOM 677 O O . ILE A 1 85 ? -5.100 0.204 -2.230 1.00 91.38 85 ILE A O 1
ATOM 681 N N . ASP A 1 86 ? -5.147 2.468 -2.332 1.00 91.00 86 ASP A N 1
ATOM 682 C CA . ASP A 1 86 ? -5.770 2.605 -3.648 1.00 91.00 86 ASP A CA 1
ATOM 683 C C . ASP A 1 86 ? -4.766 3.032 -4.723 1.00 91.00 86 ASP A C 1
ATOM 685 O O . ASP A 1 86 ? -3.619 3.377 -4.442 1.00 91.00 86 ASP A O 1
ATOM 689 N N . GLU A 1 87 ? -5.210 3.046 -5.979 1.00 89.69 87 GLU A N 1
ATOM 690 C CA . GLU A 1 87 ? -4.437 3.575 -7.108 1.00 89.69 87 GLU A CA 1
ATOM 691 C C . GLU A 1 87 ? -3.974 5.024 -6.871 1.00 89.69 87 GLU A C 1
ATOM 693 O O . GLU A 1 87 ? -2.799 5.343 -7.063 1.00 89.69 87 GLU A O 1
ATOM 698 N N . GLU A 1 88 ? -4.854 5.876 -6.342 1.00 88.31 88 GLU A N 1
ATOM 699 C CA . GLU A 1 88 ? -4.538 7.266 -5.984 1.00 88.31 88 GLU A CA 1
ATOM 700 C C . GLU A 1 88 ? -3.455 7.368 -4.897 1.00 88.31 88 GLU A C 1
ATOM 702 O O . GLU A 1 88 ? -2.608 8.264 -4.932 1.00 88.31 88 GLU A O 1
ATOM 707 N N . SER A 1 89 ? -3.456 6.425 -3.947 1.00 88.88 89 SER A N 1
ATOM 708 C CA . SER A 1 89 ? -2.465 6.357 -2.870 1.00 88.88 89 SER A CA 1
ATOM 709 C C . SER A 1 89 ? -1.069 6.059 -3.410 1.00 88.88 89 SER A C 1
ATOM 711 O O . SER A 1 89 ? -0.089 6.600 -2.897 1.00 88.88 89 SER A O 1
ATOM 713 N N . VAL A 1 90 ? -0.967 5.227 -4.454 1.00 89.25 90 VAL A N 1
ATOM 714 C CA . VAL A 1 90 ? 0.306 4.876 -5.110 1.00 89.25 90 VAL A CA 1
ATOM 715 C C . VAL A 1 90 ? 0.802 6.011 -6.010 1.00 89.25 90 VAL A C 1
ATOM 717 O O . VAL A 1 90 ? 2.006 6.321 -6.031 1.00 89.25 90 VAL A O 1
ATOM 720 N N . GLY A 1 91 ? -0.133 6.632 -6.732 1.00 87.62 91 GLY A N 1
ATOM 721 C CA . GLY A 1 91 ? 0.129 7.658 -7.731 1.00 87.62 91 GLY A CA 1
ATOM 722 C C . GLY A 1 91 ? 0.846 7.122 -8.973 1.00 87.62 91 GLY A C 1
ATOM 723 O O . GLY A 1 91 ? 1.113 5.928 -9.119 1.00 87.62 91 GLY A O 1
ATOM 724 N N . SER A 1 92 ? 1.199 8.042 -9.870 1.00 84.75 92 SER A N 1
ATOM 725 C CA . SER A 1 92 ? 1.971 7.733 -11.079 1.00 84.75 92 SER A CA 1
ATOM 726 C C . SER A 1 92 ? 3.451 7.448 -10.753 1.00 84.75 92 SER A C 1
ATOM 728 O O . SER A 1 92 ? 3.901 7.523 -9.605 1.00 84.75 92 SER A O 1
ATOM 730 N N . VAL A 1 93 ? 4.242 7.107 -11.767 1.00 77.25 93 VAL A N 1
ATOM 731 C CA . VAL A 1 93 ? 5.695 6.929 -11.654 1.00 77.25 93 VAL A CA 1
ATOM 732 C C . VAL A 1 93 ? 6.376 8.243 -11.252 1.00 77.25 93 VAL A C 1
ATOM 734 O O . VAL A 1 93 ? 7.215 8.233 -10.351 1.00 77.25 93 VAL A O 1
ATOM 737 N N . ASP A 1 94 ? 5.963 9.360 -11.856 1.00 77.44 94 ASP A N 1
ATOM 738 C CA . ASP A 1 94 ? 6.623 10.666 -11.705 1.00 77.44 94 ASP A CA 1
ATOM 739 C C . ASP A 1 94 ? 6.138 11.472 -10.495 1.00 77.44 94 ASP A C 1
ATOM 741 O O . ASP A 1 94 ? 6.843 12.349 -9.999 1.00 77.44 94 ASP A O 1
ATOM 745 N N . LYS A 1 95 ? 4.927 11.183 -10.005 1.00 81.19 95 LYS A N 1
ATOM 746 C CA . LYS A 1 95 ? 4.313 11.891 -8.876 1.00 81.19 95 LYS A CA 1
ATOM 747 C C . LYS A 1 95 ? 4.016 10.913 -7.740 1.00 81.19 95 LYS A C 1
ATOM 749 O O . LYS A 1 95 ? 3.297 9.939 -7.970 1.00 81.19 95 LYS A O 1
ATOM 754 N N . PRO A 1 96 ? 4.546 11.139 -6.524 1.00 78.62 96 PRO A N 1
ATOM 755 C CA . PRO A 1 96 ? 4.153 10.347 -5.367 1.00 78.62 96 PRO A CA 1
ATOM 756 C C . PRO A 1 96 ? 2.658 10.551 -5.088 1.00 78.62 96 PRO A C 1
ATOM 758 O O . PRO A 1 96 ? 2.157 11.671 -5.180 1.00 78.62 96 PRO A O 1
ATOM 761 N N . GLY A 1 97 ? 1.947 9.455 -4.811 1.00 83.94 97 GLY A N 1
ATOM 762 C CA . GLY A 1 97 ? 0.541 9.504 -4.419 1.00 83.94 97 GLY A CA 1
ATOM 763 C C . GLY A 1 97 ? 0.351 10.038 -3.000 1.00 83.94 97 GLY A C 1
ATOM 764 O O . GLY A 1 97 ? 1.312 10.367 -2.302 1.00 83.94 97 GLY A O 1
ATOM 765 N N . CYS A 1 98 ? -0.905 10.112 -2.569 1.00 80.75 98 CYS A N 1
ATOM 766 C CA . CYS A 1 98 ? -1.291 10.677 -1.273 1.00 80.75 98 CYS A CA 1
ATOM 767 C C . CYS A 1 98 ? -0.981 9.778 -0.059 1.00 80.75 98 CYS A C 1
ATOM 769 O O . CYS A 1 98 ? -1.252 10.181 1.067 1.00 80.75 98 CYS A O 1
ATOM 771 N N . GLY A 1 99 ? -0.378 8.599 -0.259 1.00 82.69 99 GLY A N 1
ATOM 772 C CA . GLY A 1 99 ? -0.084 7.655 0.821 1.00 82.69 99 GLY A CA 1
ATOM 773 C C . GLY A 1 99 ? -1.305 6.832 1.239 1.00 82.69 99 GLY A C 1
ATOM 774 O O . GLY A 1 99 ? -2.395 6.960 0.673 1.00 82.69 99 GLY A O 1
ATOM 775 N N . GLY A 1 100 ? -1.104 5.903 2.176 1.00 86.19 100 GLY A N 1
ATOM 776 C CA . GLY A 1 100 ? -2.176 5.014 2.627 1.00 86.19 100 GLY A CA 1
ATOM 777 C C . GLY A 1 100 ? -3.320 5.760 3.311 1.00 86.19 100 GLY A C 1
ATOM 778 O O . GLY A 1 100 ? -3.082 6.563 4.206 1.00 86.19 100 GLY A O 1
AT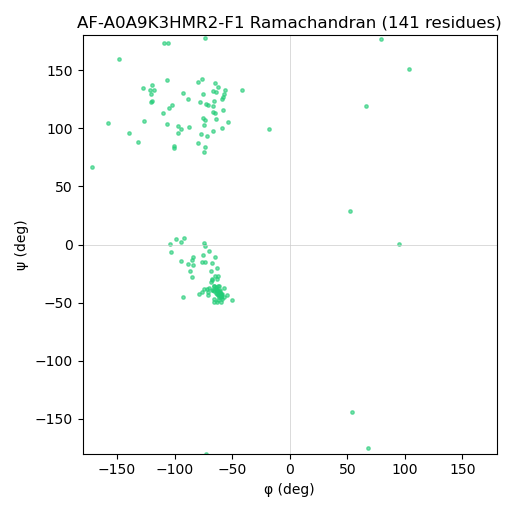OM 779 N N . LYS A 1 101 ? -4.561 5.474 2.904 1.00 88.12 101 LYS A N 1
ATOM 780 C CA . LYS A 1 101 ? -5.767 6.071 3.489 1.00 88.12 101 LYS A CA 1
ATOM 781 C C . LYS A 1 101 ? -6.065 5.384 4.817 1.00 88.12 101 LYS A C 1
ATOM 783 O O . LYS A 1 101 ? -6.228 4.167 4.852 1.00 88.12 101 LYS A O 1
ATOM 788 N N . ILE A 1 102 ? -6.140 6.147 5.900 1.00 88.56 102 ILE A N 1
ATOM 789 C CA . ILE A 1 102 ? -6.425 5.619 7.238 1.00 88.56 102 ILE A CA 1
ATOM 790 C C . ILE A 1 102 ? -7.929 5.697 7.493 1.00 88.56 102 ILE A C 1
ATOM 792 O O . ILE A 1 102 ? -8.549 6.736 7.278 1.00 88.56 102 ILE A O 1
ATOM 796 N N . LEU A 1 103 ? -8.512 4.588 7.935 1.00 86.31 103 LEU A N 1
ATOM 797 C CA . LEU A 1 103 ? -9.913 4.477 8.316 1.00 86.31 103 LEU A CA 1
ATOM 798 C C . LEU A 1 103 ? -10.016 4.439 9.843 1.00 86.31 103 LEU A C 1
ATOM 800 O O . LEU A 1 103 ? -9.500 3.525 10.498 1.00 86.31 103 LEU A O 1
ATOM 804 N N . CYS A 1 104 ? -10.685 5.452 10.388 1.00 84.12 104 CYS A N 1
ATOM 805 C CA . CYS A 1 104 ? -10.920 5.627 11.815 1.00 84.12 104 CYS A CA 1
ATOM 806 C C . CYS A 1 104 ? -12.383 5.325 12.159 1.00 84.12 104 CYS A C 1
ATOM 808 O O . CYS A 1 104 ? -13.280 5.720 11.415 1.00 84.12 104 CYS A O 1
ATOM 810 N N . GLY A 1 105 ? -12.606 4.679 13.303 1.00 80.62 105 GLY A N 1
ATOM 811 C CA . GLY A 1 105 ? -13.932 4.302 13.795 1.00 80.62 105 GLY A CA 1
ATOM 812 C C . GLY A 1 105 ? -14.248 2.818 13.607 1.00 80.62 105 GLY A C 1
ATOM 813 O O . GLY A 1 105 ? -13.732 2.170 12.699 1.00 80.62 105 GLY A O 1
ATOM 814 N N . ASP A 1 106 ? -15.089 2.287 14.496 1.00 76.50 106 ASP A N 1
ATOM 815 C CA . ASP A 1 106 ? -15.523 0.890 14.465 1.00 76.50 106 ASP A CA 1
ATOM 816 C C . ASP A 1 106 ? -16.484 0.659 13.279 1.00 76.50 106 ASP A C 1
A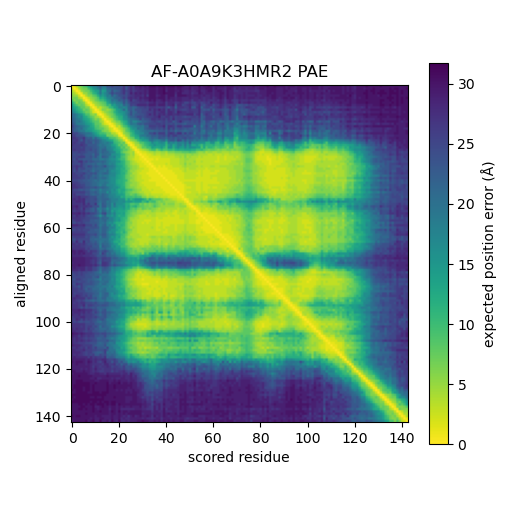TOM 818 O O . ASP A 1 106 ? -17.539 1.287 13.204 1.00 76.50 106 ASP A O 1
ATOM 822 N N . GLY A 1 107 ? -16.125 -0.238 12.354 1.00 78.12 107 GLY A N 1
ATOM 823 C CA . GLY A 1 107 ? -16.908 -0.580 11.157 1.00 78.12 107 GLY A CA 1
ATOM 824 C C . GLY A 1 107 ? -16.507 0.188 9.891 1.00 78.12 107 GLY A C 1
ATOM 825 O O . GLY A 1 107 ? -17.058 -0.059 8.818 1.00 78.12 107 GLY A O 1
ATOM 826 N N . ALA A 1 108 ? -15.511 1.077 9.970 1.00 81.38 108 ALA A N 1
ATOM 827 C CA . ALA A 1 108 ? -15.107 1.917 8.842 1.00 81.38 108 ALA A CA 1
ATOM 828 C C . ALA A 1 108 ? -14.566 1.097 7.655 1.00 81.38 108 ALA A C 1
ATOM 830 O O . ALA A 1 108 ? -14.705 1.498 6.495 1.00 81.38 108 ALA A O 1
ATOM 831 N N . LEU A 1 109 ? -13.957 -0.064 7.926 1.00 81.00 109 LEU A N 1
ATOM 832 C CA . LEU A 1 109 ? -13.494 -0.966 6.871 1.00 81.00 109 LEU A CA 1
ATOM 833 C C . LEU A 1 109 ? -14.655 -1.647 6.137 1.00 81.00 109 LEU A C 1
ATOM 835 O O . LEU A 1 109 ? -14.601 -1.776 4.915 1.00 81.00 109 LEU A O 1
ATOM 839 N N . ASP A 1 110 ? -15.687 -2.079 6.858 1.00 82.88 110 ASP A N 1
ATOM 840 C CA . ASP A 1 110 ? -16.836 -2.765 6.263 1.00 82.88 110 ASP A CA 1
ATOM 841 C C . ASP A 1 110 ? -17.630 -1.812 5.358 1.00 82.88 110 ASP A C 1
ATOM 843 O O . ASP A 1 110 ? -17.998 -2.183 4.242 1.00 82.88 110 ASP A O 1
ATOM 847 N N . ASP A 1 111 ? -17.776 -0.549 5.767 1.00 82.69 111 ASP A N 1
ATOM 848 C CA . ASP A 1 111 ? -18.358 0.517 4.942 1.00 82.69 111 ASP A CA 1
ATOM 849 C C . ASP A 1 111 ? -17.554 0.768 3.660 1.00 82.69 111 ASP A C 1
ATOM 851 O O . ASP A 1 111 ? -18.114 1.000 2.580 1.00 82.69 111 ASP A O 1
ATOM 855 N N . TYR A 1 112 ? -16.222 0.726 3.767 1.00 83.00 112 TYR A N 1
ATOM 856 C CA . TYR A 1 112 ? -15.338 0.867 2.618 1.00 83.00 112 TYR A CA 1
ATOM 857 C C . TYR A 1 112 ? -15.499 -0.316 1.653 1.00 83.00 112 TYR A C 1
ATOM 859 O O . TYR A 1 112 ? -15.675 -0.107 0.453 1.00 83.00 112 TYR A O 1
ATOM 867 N N . LEU A 1 113 ? -15.512 -1.548 2.171 1.00 83.44 113 LEU A N 1
ATOM 868 C CA . LEU A 1 113 ? -15.691 -2.765 1.375 1.00 83.44 113 LEU A CA 1
ATOM 869 C C . LEU A 1 113 ? -17.080 -2.851 0.727 1.00 83.44 113 LEU A C 1
ATOM 871 O O . LEU A 1 113 ? -17.210 -3.318 -0.405 1.00 83.44 113 LEU A O 1
ATOM 875 N N . ALA A 1 114 ? -18.125 -2.377 1.408 1.00 81.69 114 ALA A N 1
ATOM 876 C CA . ALA A 1 114 ? -19.462 -2.260 0.834 1.00 81.69 114 ALA A CA 1
ATOM 877 C C . ALA A 1 114 ? -19.468 -1.273 -0.344 1.00 81.69 114 ALA A C 1
ATOM 879 O O . ALA A 1 114 ? -20.017 -1.570 -1.404 1.00 81.69 114 ALA A O 1
ATOM 880 N N . LYS A 1 115 ? -18.776 -0.133 -0.208 1.00 80.00 115 LYS A N 1
ATOM 881 C CA . LYS A 1 115 ? -18.588 0.829 -1.305 1.00 80.00 115 LYS A CA 1
ATOM 882 C C . LYS A 1 115 ? -17.795 0.257 -2.473 1.00 80.00 115 LYS A C 1
ATOM 884 O O . LYS A 1 115 ? -18.135 0.559 -3.614 1.00 80.00 115 LYS A O 1
ATOM 889 N N . THR A 1 116 ? -16.747 -0.530 -2.227 1.00 72.56 116 THR A N 1
ATOM 890 C CA . THR A 1 116 ? -15.966 -1.133 -3.318 1.00 72.56 116 THR A CA 1
ATOM 891 C C . THR A 1 116 ? -16.732 -2.245 -4.015 1.00 72.56 116 THR A C 1
ATOM 893 O O . THR A 1 116 ? -16.723 -2.276 -5.240 1.00 72.56 116 THR A O 1
ATOM 896 N N . LYS A 1 117 ? -17.491 -3.073 -3.285 1.00 67.62 117 LYS A N 1
ATOM 897 C CA . LYS A 1 117 ? -18.380 -4.072 -3.900 1.00 67.62 117 LYS A CA 1
ATOM 898 C C . LYS A 1 117 ? -19.451 -3.437 -4.784 1.00 67.62 117 LYS A C 1
ATOM 900 O O . LYS A 1 117 ? -19.694 -3.941 -5.871 1.00 67.62 117 LYS A O 1
ATOM 905 N N . CYS A 1 118 ? -20.029 -2.303 -4.385 1.00 53.47 118 CYS A N 1
ATOM 906 C CA . CYS A 1 118 ? -20.967 -1.572 -5.244 1.00 53.47 118 CYS A CA 1
ATOM 907 C C . CYS A 1 118 ? -20.298 -0.944 -6.483 1.00 53.47 118 CYS A C 1
ATOM 909 O O . CYS A 1 118 ? -20.982 -0.703 -7.470 1.00 53.47 118 CYS A O 1
ATOM 911 N N . LYS A 1 119 ? -18.979 -0.691 -6.458 1.00 51.03 119 LYS A N 1
ATOM 912 C CA . LYS A 1 119 ? -18.208 -0.192 -7.616 1.00 51.03 119 LYS A CA 1
ATOM 913 C C . LYS A 1 119 ? -17.729 -1.308 -8.551 1.00 51.03 119 LYS A C 1
ATOM 915 O O . LYS A 1 119 ? -17.584 -1.076 -9.743 1.00 51.03 119 LYS A O 1
ATOM 920 N N . GLU A 1 120 ? -17.507 -2.515 -8.037 1.00 48.75 120 GLU A N 1
ATOM 921 C CA . GLU A 1 120 ? -17.119 -3.689 -8.835 1.00 48.75 120 GLU A CA 1
ATOM 922 C C . GLU A 1 120 ? -18.300 -4.299 -9.616 1.00 48.75 120 GLU A C 1
ATOM 924 O O . GLU A 1 120 ? -18.083 -5.042 -10.570 1.00 48.75 120 GLU A O 1
ATOM 929 N N . GLN A 1 121 ? -19.546 -3.938 -9.283 1.00 39.03 121 GLN A N 1
ATOM 930 C CA . GLN A 1 121 ? -20.737 -4.346 -10.041 1.00 39.03 121 GLN A CA 1
ATOM 931 C C . GLN A 1 121 ? -20.934 -3.590 -11.371 1.00 39.03 121 GLN A C 1
ATOM 933 O O . GLN A 1 121 ? -21.755 -4.024 -12.171 1.00 39.03 121 GLN A O 1
ATOM 938 N N . GLU A 1 122 ? -20.168 -2.529 -11.658 1.00 44.53 122 GLU A N 1
ATOM 939 C CA . GLU A 1 122 ? -20.164 -1.867 -12.980 1.00 44.53 122 GLU A CA 1
ATOM 940 C C . GLU A 1 122 ? -19.049 -2.375 -13.920 1.00 44.53 122 GLU A C 1
ATOM 942 O O . GLU A 1 122 ? -19.122 -2.151 -15.124 1.00 44.53 122 GLU A O 1
ATOM 947 N N . GLU A 1 123 ? -18.040 -3.107 -13.425 1.00 43.69 123 GLU A N 1
ATOM 948 C CA . GLU A 1 123 ? -16.942 -3.652 -14.255 1.00 43.69 123 GLU A CA 1
ATOM 949 C C . GLU A 1 123 ? -17.083 -5.173 -14.533 1.00 43.69 123 GLU A C 1
ATOM 951 O O . GLU A 1 123 ? -16.257 -5.752 -15.239 1.00 43.69 123 GLU A O 1
ATOM 956 N N . ALA A 1 124 ? -18.143 -5.828 -14.035 1.00 41.41 124 ALA A N 1
ATOM 957 C CA . ALA A 1 124 ? -18.351 -7.281 -14.137 1.00 41.41 124 ALA A CA 1
ATOM 958 C C . ALA A 1 124 ? -19.221 -7.767 -15.323 1.00 41.41 124 ALA A C 1
ATOM 960 O O . ALA A 1 124 ? -19.411 -8.971 -15.460 1.00 41.41 124 ALA A O 1
ATOM 961 N N . GLU A 1 125 ? -19.700 -6.892 -16.221 1.00 38.50 125 GLU A N 1
ATOM 962 C CA . GLU A 1 125 ? -20.290 -7.320 -17.515 1.00 38.50 125 GLU A CA 1
ATOM 963 C C . GLU A 1 125 ? -19.262 -7.374 -18.667 1.00 38.50 125 GLU A C 1
ATOM 965 O O . GLU A 1 125 ? -19.605 -7.644 -19.815 1.00 38.50 125 GLU A O 1
ATOM 970 N N . GLY A 1 126 ? -17.974 -7.164 -18.374 1.00 36.38 126 GLY A N 1
ATOM 971 C CA . GLY A 1 126 ? -16.884 -7.212 -19.356 1.00 36.38 126 GLY A CA 1
ATOM 972 C C . GLY A 1 126 ? -16.087 -8.520 -19.413 1.00 36.38 126 GLY A C 1
ATOM 973 O O . GLY A 1 126 ? -15.088 -8.572 -20.126 1.00 36.38 126 GLY A O 1
ATOM 974 N N . GLN A 1 127 ? -16.464 -9.565 -18.668 1.00 39.72 127 GLN A N 1
ATOM 975 C CA . GLN A 1 127 ? -15.817 -10.880 -18.760 1.00 39.72 127 GLN A CA 1
ATOM 976 C C . GLN A 1 127 ? -16.667 -11.833 -19.599 1.00 39.72 127 GLN A C 1
ATOM 978 O O . GLN A 1 127 ? -17.441 -12.630 -19.075 1.00 39.72 127 GLN A O 1
ATOM 983 N N . LEU A 1 128 ? -16.491 -11.762 -20.920 1.00 35.97 128 LEU A N 1
ATOM 984 C CA . LEU A 1 128 ? -16.866 -12.845 -21.818 1.00 35.97 128 LEU A CA 1
ATOM 985 C C . LEU A 1 128 ? -15.586 -13.538 -22.305 1.00 35.97 128 LEU A C 1
ATOM 987 O O . LEU A 1 128 ? -14.901 -13.018 -23.177 1.00 35.97 128 LEU A O 1
ATOM 991 N N . LEU A 1 129 ? -15.356 -14.712 -21.706 1.00 38.09 129 LEU A N 1
ATOM 992 C CA . LEU A 1 129 ? -14.667 -15.898 -22.231 1.00 38.09 129 LEU A CA 1
ATOM 993 C C . LEU A 1 129 ? -13.166 -15.776 -22.525 1.00 38.09 129 LEU A C 1
ATOM 995 O O . LEU A 1 129 ? -12.757 -15.016 -23.384 1.00 38.09 129 LEU A O 1
ATOM 999 N N . GLU A 1 130 ? -12.369 -16.589 -21.831 1.00 39.03 130 GLU A N 1
ATOM 1000 C CA . GLU A 1 130 ? -11.387 -17.517 -22.426 1.00 39.03 130 GLU A CA 1
ATOM 1001 C C . GLU A 1 130 ? -10.838 -18.400 -21.285 1.00 39.03 130 GLU A C 1
ATOM 1003 O O . GLU A 1 130 ? -9.686 -18.288 -20.885 1.00 39.03 130 GLU A O 1
ATOM 1008 N N . GLU A 1 131 ? -11.693 -19.252 -20.712 1.00 37.03 131 GLU A N 1
ATOM 1009 C CA . GLU A 1 131 ? -11.261 -20.522 -20.110 1.00 37.03 131 GLU A CA 1
ATOM 1010 C C . GLU A 1 131 ? -12.320 -21.565 -20.484 1.00 37.03 131 GLU A C 1
ATOM 1012 O O . GLU A 1 131 ? -13.398 -21.633 -19.894 1.00 37.03 131 GLU A O 1
ATOM 1017 N N . GLY A 1 132 ? -12.051 -22.306 -21.557 1.00 36.12 132 GLY A N 1
ATOM 1018 C CA . GLY A 1 132 ? -12.934 -23.331 -22.096 1.00 36.12 132 GLY A CA 1
ATOM 1019 C C . GLY A 1 132 ? -12.122 -24.314 -22.924 1.00 36.12 132 GLY A C 1
ATOM 1020 O O . GLY A 1 132 ? -11.667 -23.994 -24.013 1.00 36.12 132 GLY A O 1
ATOM 1021 N N . GLU A 1 133 ? -11.904 -25.478 -22.334 1.00 37.53 133 GLU A N 1
ATOM 1022 C CA . GLU A 1 133 ? -11.133 -26.629 -22.794 1.00 37.53 133 GLU A CA 1
ATOM 1023 C C . GLU A 1 133 ? -11.320 -26.979 -24.285 1.00 37.53 133 GLU A C 1
ATOM 1025 O O . GLU A 1 133 ? -12.437 -27.111 -24.788 1.00 37.53 133 GLU A O 1
ATOM 1030 N N . GLU A 1 134 ? -10.207 -27.214 -24.987 1.00 39.75 134 GLU A N 1
ATOM 1031 C CA . GLU A 1 134 ? -10.201 -27.882 -26.289 1.00 39.75 134 GLU A CA 1
ATOM 1032 C C . GLU A 1 134 ? -10.456 -29.386 -26.097 1.00 39.75 134 GLU A C 1
ATOM 1034 O O . GLU A 1 134 ? -9.525 -30.189 -26.058 1.00 39.75 134 GLU A O 1
ATOM 1039 N N . ASP A 1 135 ? -11.722 -29.786 -25.988 1.00 34.94 135 ASP A N 1
ATOM 1040 C CA . ASP A 1 135 ? -12.111 -31.192 -26.115 1.00 34.94 135 ASP A CA 1
ATOM 1041 C C . ASP A 1 135 ? -12.584 -31.457 -27.553 1.00 34.94 135 ASP A C 1
ATOM 1043 O O . ASP A 1 135 ? -13.723 -31.188 -27.950 1.00 34.94 135 ASP A O 1
ATOM 1047 N N . VAL A 1 136 ? -11.669 -31.964 -28.384 1.00 52.00 136 VAL A N 1
ATOM 1048 C CA . VAL A 1 136 ? -11.952 -32.390 -29.760 1.00 52.00 136 VAL A CA 1
ATOM 1049 C C . VAL A 1 136 ? -12.717 -33.714 -29.722 1.00 52.00 136 VAL A C 1
ATOM 1051 O O . VAL A 1 136 ? -12.164 -34.786 -29.951 1.00 52.00 136 VAL A O 1
ATOM 1054 N N . SER A 1 137 ? -14.024 -33.652 -29.475 1.00 45.31 137 SER A N 1
ATOM 1055 C CA . SER A 1 137 ? -14.931 -34.782 -29.695 1.00 45.31 137 SER A CA 1
ATOM 1056 C C . SER A 1 137 ? -15.670 -34.588 -31.017 1.00 45.31 137 SER A C 1
ATOM 1058 O O . SER A 1 137 ? -16.776 -34.050 -31.095 1.00 45.31 137 SER A O 1
ATOM 1060 N N . SER A 1 138 ? -15.006 -34.982 -32.106 1.00 60.59 138 SER A N 1
ATOM 1061 C CA . SER A 1 138 ? -15.608 -34.977 -33.438 1.00 60.59 138 SER A CA 1
ATOM 1062 C C . SER A 1 138 ? -16.733 -36.009 -33.510 1.00 60.59 138 SER A C 1
ATOM 1064 O O . SER A 1 138 ? -16.522 -37.218 -33.447 1.00 60.59 138 SER A O 1
ATOM 1066 N N . LYS A 1 139 ? -17.945 -35.485 -33.669 1.00 49.47 139 LYS A N 1
ATOM 1067 C CA . LYS A 1 139 ? -19.199 -36.182 -33.940 1.00 49.47 139 LYS A CA 1
ATOM 1068 C C . LYS A 1 139 ? -19.106 -37.013 -35.226 1.00 49.47 139 LYS A C 1
ATOM 1070 O O . LYS A 1 139 ? -19.008 -36.458 -36.317 1.00 49.47 139 LYS A O 1
ATOM 1075 N N . ALA A 1 140 ? -19.219 -38.335 -35.106 1.00 50.50 140 ALA A N 1
ATOM 1076 C CA . ALA A 1 140 ? -19.585 -39.198 -36.224 1.00 50.50 140 ALA A CA 1
ATOM 1077 C C . ALA A 1 140 ? -21.030 -38.877 -36.652 1.00 50.50 140 ALA A C 1
ATOM 1079 O O . ALA A 1 140 ? -21.947 -38.935 -35.831 1.00 50.50 140 ALA A O 1
ATOM 1080 N N . MET A 1 141 ? -21.241 -38.526 -37.922 1.00 50.81 141 MET A N 1
ATOM 1081 C CA . MET A 1 141 ? -22.568 -38.538 -38.539 1.00 50.81 141 MET A CA 1
ATOM 1082 C C . MET A 1 141 ? -22.688 -39.787 -39.410 1.00 50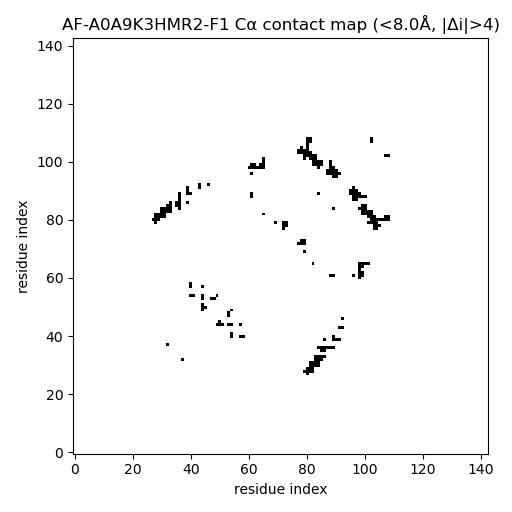.81 141 MET A C 1
ATOM 1084 O O . MET A 1 141 ? -21.901 -39.983 -40.332 1.00 50.81 141 MET A O 1
ATOM 1088 N N . SER A 1 142 ? -23.659 -40.634 -39.077 1.00 48.50 142 SER A N 1
ATOM 1089 C CA . SER A 1 142 ? -24.109 -41.749 -39.907 1.00 48.50 142 SER A CA 1
ATOM 1090 C C . SER A 1 142 ? -24.748 -41.243 -41.205 1.00 48.50 142 SER A C 1
ATOM 1092 O O . SER A 1 142 ? -25.538 -40.298 -41.169 1.00 48.50 142 SER A O 1
ATOM 1094 N N . MET A 1 143 ? -24.447 -41.922 -42.315 1.00 57.38 143 MET A N 1
ATOM 1095 C CA . MET A 1 143 ? -25.262 -41.993 -43.534 1.00 57.38 143 MET A CA 1
ATOM 1096 C C . MET A 1 143 ? -25.602 -43.453 -43.810 1.00 57.38 143 MET A C 1
ATOM 1098 O O . MET A 1 143 ? -24.747 -44.309 -43.480 1.00 57.38 143 MET A O 1
#

InterPro domains:
  IPR019489 Clp ATPase, C-terminal [PF10431] (28-69)
  IPR019489 Clp ATPase, C-terminal [SM01086] (25-93)
  IPR050052 ATP-dependent Clp protease ATP-binding subunit ClpX [PTHR48102] (27-119)